Protein AF-I3XG15-F1 (afdb_monomer_lite)

Structure (mmCIF, N/CA/C/O backbone):
data_AF-I3XG15-F1
#
_entry.id   AF-I3XG15-F1
#
loop_
_atom_site.group_PDB
_atom_site.id
_atom_site.type_symbol
_atom_site.label_atom_id
_atom_site.label_alt_id
_atom_site.label_comp_id
_atom_site.label_asym_id
_atom_site.label_entity_id
_atom_site.label_seq_id
_atom_site.pdbx_PDB_ins_code
_atom_site.Cartn_x
_atom_site.Cartn_y
_atom_site.Cartn_z
_atom_site.occupancy
_atom_site.B_iso_or_equiv
_atom_site.auth_seq_id
_atom_site.auth_comp_id
_atom_site.auth_asym_id
_atom_site.auth_atom_id
_atom_site.pdbx_PDB_model_num
ATOM 1 N N . MET A 1 1 ? 19.472 -12.205 -5.874 1.00 53.53 1 MET A N 1
ATOM 2 C CA . MET A 1 1 ? 19.307 -10.971 -5.077 1.00 53.53 1 MET A CA 1
ATOM 3 C C . MET A 1 1 ? 18.399 -10.046 -5.866 1.00 53.53 1 MET A C 1
ATOM 5 O O . MET A 1 1 ? 18.752 -9.723 -6.992 1.00 53.53 1 MET A O 1
ATOM 9 N N . SER A 1 2 ? 17.224 -9.687 -5.348 1.00 67.00 2 SER A N 1
ATOM 10 C CA . SER A 1 2 ? 16.351 -8.713 -6.014 1.00 67.00 2 SER A CA 1
ATOM 11 C C . SER A 1 2 ? 16.920 -7.319 -5.770 1.00 67.00 2 SER A C 1
ATOM 13 O O . SER A 1 2 ? 16.911 -6.843 -4.638 1.00 67.00 2 SER A O 1
ATOM 15 N N . GLN A 1 3 ? 17.487 -6.698 -6.802 1.00 80.00 3 GLN A N 1
ATOM 16 C CA . G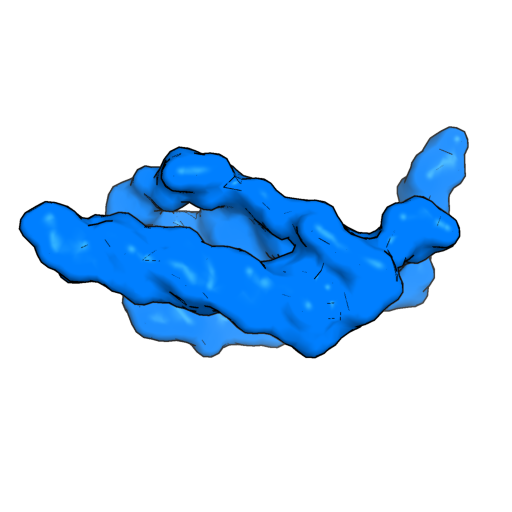LN A 1 3 ? 18.051 -5.355 -6.699 1.00 80.00 3 GLN A CA 1
ATOM 17 C C . GLN A 1 3 ? 16.914 -4.330 -6.617 1.00 80.00 3 GLN A C 1
ATOM 19 O O . GLN A 1 3 ? 16.022 -4.329 -7.467 1.00 80.00 3 GLN A O 1
ATOM 24 N N . LEU A 1 4 ? 16.937 -3.485 -5.584 1.00 85.19 4 LEU A N 1
ATOM 25 C CA . LEU A 1 4 ? 16.060 -2.321 -5.485 1.00 85.19 4 LEU A CA 1
ATOM 26 C C . LEU A 1 4 ? 16.516 -1.287 -6.521 1.00 85.19 4 LEU A C 1
ATOM 28 O O . LEU A 1 4 ? 17.669 -0.860 -6.505 1.00 85.19 4 LEU A O 1
ATOM 32 N N . ILE A 1 5 ? 15.615 -0.914 -7.423 1.00 90.12 5 ILE A N 1
ATOM 33 C CA . ILE A 1 5 ? 15.862 0.046 -8.504 1.00 90.12 5 ILE A CA 1
ATOM 34 C C . ILE A 1 5 ? 15.536 1.462 -8.029 1.00 90.12 5 ILE A C 1
ATOM 36 O O . ILE A 1 5 ? 16.309 2.389 -8.247 1.00 90.12 5 ILE A O 1
ATOM 40 N N . ALA A 1 6 ? 14.388 1.629 -7.375 1.00 87.81 6 ALA A N 1
ATOM 41 C CA . ALA A 1 6 ? 13.917 2.904 -6.849 1.00 87.81 6 ALA A CA 1
ATOM 42 C C . ALA A 1 6 ? 13.010 2.666 -5.641 1.00 87.81 6 ALA A C 1
ATOM 44 O O . ALA A 1 6 ? 12.373 1.617 -5.544 1.00 87.81 6 ALA A O 1
ATOM 45 N N . SER A 1 7 ? 12.923 3.646 -4.744 1.00 91.19 7 SER A N 1
ATOM 46 C CA . SER A 1 7 ? 11.937 3.644 -3.665 1.00 91.19 7 SER A CA 1
ATOM 47 C C . SER A 1 7 ? 11.283 5.014 -3.522 1.00 91.19 7 SER A C 1
ATOM 49 O O . SER A 1 7 ? 11.896 6.039 -3.821 1.00 91.19 7 SER A O 1
ATOM 51 N N . HIS A 1 8 ? 10.020 5.019 -3.114 1.00 91.75 8 HIS A N 1
ATOM 52 C CA . HIS A 1 8 ? 9.224 6.215 -2.896 1.00 91.75 8 HIS A CA 1
ATOM 53 C C . HIS A 1 8 ? 8.357 6.027 -1.655 1.00 91.75 8 HIS A C 1
ATOM 55 O O . HIS A 1 8 ? 7.622 5.046 -1.552 1.00 91.75 8 HIS A O 1
ATOM 61 N N . HIS A 1 9 ? 8.415 6.992 -0.745 1.00 93.69 9 HIS A N 1
ATOM 62 C CA . HIS A 1 9 ? 7.573 7.029 0.441 1.00 93.69 9 HIS A CA 1
ATOM 63 C C . HIS A 1 9 ? 6.445 8.047 0.252 1.00 93.69 9 HIS A C 1
ATOM 65 O O . HIS A 1 9 ? 6.670 9.143 -0.260 1.00 93.69 9 HIS A O 1
ATOM 71 N N . SER A 1 10 ? 5.232 7.698 0.674 1.00 94.00 10 SER A N 1
ATOM 72 C CA . SER A 1 10 ? 4.097 8.623 0.717 1.00 94.00 10 SER A CA 1
ATOM 73 C C . SER A 1 10 ? 3.152 8.293 1.856 1.00 94.00 10 SER A C 1
ATOM 75 O O . SER A 1 10 ? 2.839 7.125 2.057 1.00 94.00 10 SER A O 1
ATOM 77 N N . ASP A 1 11 ? 2.609 9.306 2.515 1.00 95.38 11 ASP A N 1
ATOM 78 C CA . ASP A 1 11 ? 1.581 9.118 3.533 1.00 95.38 11 ASP A CA 1
ATOM 79 C C . ASP A 1 11 ? 0.175 8.985 2.926 1.00 95.38 11 ASP A C 1
ATOM 81 O O . ASP A 1 11 ? -0.199 9.682 1.978 1.00 95.38 11 ASP A O 1
ATOM 85 N N . TYR A 1 12 ? -0.643 8.111 3.510 1.00 95.50 12 TYR A N 1
ATOM 86 C CA . TYR A 1 12 ? -2.046 7.924 3.161 1.00 95.50 12 TYR A CA 1
ATOM 87 C C . TYR A 1 12 ? -2.892 7.600 4.398 1.00 95.50 12 TYR A C 1
ATOM 89 O O . TYR A 1 12 ? -2.730 6.556 5.019 1.00 95.50 12 TYR A O 1
ATOM 97 N N . ARG A 1 13 ? -3.819 8.499 4.762 1.00 92.81 13 ARG A N 1
ATOM 98 C CA . ARG A 1 13 ? -4.769 8.328 5.888 1.00 92.81 13 ARG A CA 1
ATOM 99 C C . ARG A 1 13 ? -4.124 7.893 7.220 1.00 92.81 13 ARG A C 1
ATOM 101 O O . ARG A 1 13 ? -4.714 7.135 7.981 1.00 92.81 13 ARG A O 1
ATOM 108 N N . GLY A 1 14 ? -2.918 8.383 7.510 1.00 92.75 14 GLY A N 1
ATOM 109 C CA . GLY A 1 14 ? -2.175 8.021 8.725 1.00 92.75 14 GLY A CA 1
ATOM 110 C C . GLY A 1 14 ? -1.390 6.708 8.630 1.00 92.75 14 GLY A C 1
ATOM 111 O O . GLY A 1 14 ? -0.957 6.193 9.659 1.00 92.75 14 GLY A O 1
ATOM 112 N N . TYR A 1 15 ? -1.212 6.176 7.421 1.00 95.69 15 TYR A N 1
ATOM 113 C CA . TYR A 1 15 ? -0.312 5.071 7.098 1.00 95.69 15 TYR A CA 1
ATOM 114 C C . TYR A 1 15 ? 0.798 5.566 6.176 1.00 95.69 15 TYR A C 1
ATOM 116 O O . TYR A 1 15 ? 0.531 6.326 5.247 1.00 95.69 15 TYR A O 1
ATOM 124 N N . GLY A 1 16 ? 2.025 5.108 6.396 1.00 96.69 16 GLY A N 1
ATOM 125 C CA . GLY A 1 16 ? 3.108 5.265 5.434 1.00 96.69 16 GLY A CA 1
ATOM 126 C C . GLY A 1 16 ? 2.988 4.206 4.342 1.00 96.69 16 GLY A C 1
ATOM 127 O O . GLY A 1 16 ? 2.783 3.033 4.635 1.00 96.69 16 GLY A O 1
ATOM 128 N N . LEU A 1 17 ? 3.113 4.603 3.082 1.00 96.69 17 LEU A N 1
ATOM 129 C CA . LEU A 1 17 ? 3.179 3.705 1.933 1.00 96.69 17 LEU A CA 1
ATOM 130 C C . LEU A 1 17 ? 4.585 3.768 1.343 1.00 96.69 17 LEU A C 1
ATOM 132 O O . LEU A 1 17 ? 4.972 4.782 0.758 1.00 96.69 17 LEU A O 1
ATOM 136 N N . GLU A 1 18 ? 5.337 2.681 1.474 1.00 96.69 18 GLU A N 1
ATOM 137 C CA . GLU A 1 18 ? 6.685 2.555 0.919 1.00 96.69 18 GLU A CA 1
ATOM 138 C C . GLU A 1 18 ? 6.661 1.718 -0.354 1.00 96.69 18 GLU A C 1
ATOM 140 O O . GLU A 1 18 ? 6.635 0.487 -0.314 1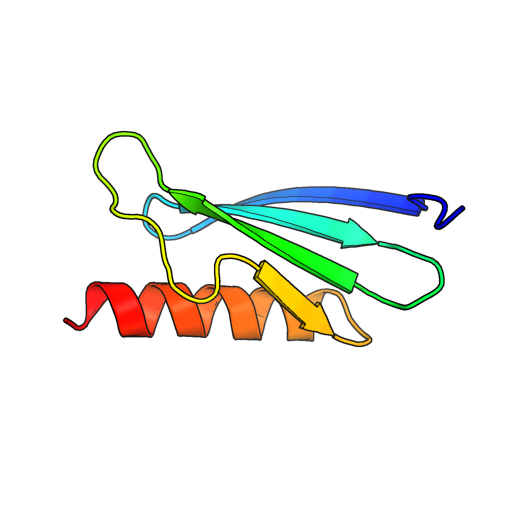.00 96.69 18 GLU A O 1
ATOM 145 N N . ALA A 1 19 ? 6.677 2.394 -1.501 1.00 96.44 19 ALA A N 1
ATOM 146 C CA . ALA A 1 19 ? 6.778 1.772 -2.810 1.00 96.44 19 ALA A CA 1
ATOM 147 C C . ALA A 1 19 ? 8.243 1.479 -3.144 1.00 96.44 19 ALA A C 1
ATOM 149 O O . ALA A 1 19 ? 9.072 2.381 -3.164 1.00 96.44 19 ALA A O 1
ATOM 150 N N . SER A 1 20 ? 8.553 0.228 -3.453 1.00 95.94 20 SER A N 1
ATOM 151 C CA . SER A 1 20 ? 9.870 -0.264 -3.842 1.00 95.94 20 SER A CA 1
ATOM 152 C C . SER A 1 20 ? 9.788 -0.943 -5.206 1.00 95.94 20 SER A C 1
ATOM 154 O O . SER A 1 20 ? 8.995 -1.864 -5.402 1.00 95.94 20 SER A O 1
ATOM 156 N N . HIS A 1 21 ? 10.609 -0.490 -6.151 1.00 94.75 21 HIS A N 1
ATOM 157 C CA . HIS A 1 21 ? 10.707 -1.051 -7.4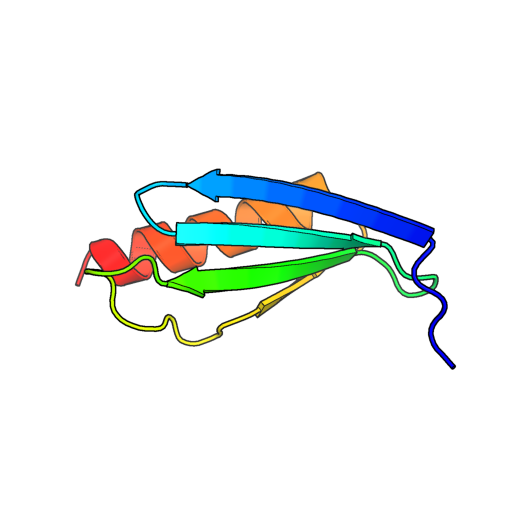94 1.00 94.75 21 HIS A CA 1
ATOM 158 C C . HIS A 1 21 ? 11.817 -2.097 -7.5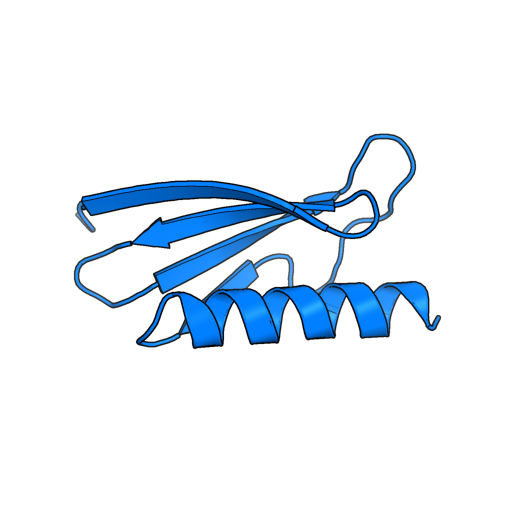51 1.00 94.75 21 HIS A C 1
ATOM 160 O O . HIS A 1 21 ? 12.977 -1.802 -7.262 1.00 94.75 21 HIS A O 1
ATOM 166 N N . TYR A 1 22 ? 11.470 -3.305 -7.969 1.00 91.81 22 TYR A N 1
ATOM 167 C CA . TYR A 1 22 ? 12.382 -4.417 -8.196 1.00 91.81 22 TYR A CA 1
ATOM 168 C C . TYR A 1 22 ? 12.302 -4.864 -9.655 1.00 91.81 22 TYR A C 1
ATOM 170 O O . TYR A 1 22 ? 11.338 -4.577 -10.357 1.00 91.81 22 TYR A O 1
ATOM 178 N N . ALA A 1 23 ? 13.272 -5.666 -10.099 1.00 89.06 23 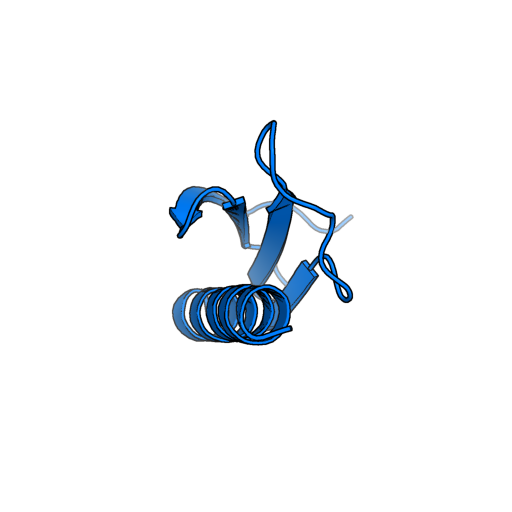ALA A N 1
ATOM 179 C CA . ALA A 1 23 ? 13.219 -6.300 -11.422 1.00 89.06 23 ALA A CA 1
ATOM 180 C C . ALA A 1 23 ? 11.955 -7.161 -11.644 1.00 89.06 23 ALA A C 1
ATOM 182 O O . ALA A 1 23 ? 11.565 -7.402 -12.779 1.00 89.06 23 ALA A O 1
ATOM 183 N N . SER A 1 24 ? 11.319 -7.622 -10.563 1.00 87.06 24 SER A N 1
ATOM 184 C CA . SER A 1 24 ? 10.076 -8.399 -10.579 1.00 87.06 24 SER A CA 1
ATOM 185 C C . SER A 1 24 ? 8.802 -7.546 -10.489 1.00 87.06 24 SER A C 1
ATOM 187 O O . SER A 1 24 ? 7.739 -8.109 -10.257 1.00 87.06 24 SER A O 1
ATOM 189 N N . GLY A 1 25 ? 8.901 -6.216 -10.576 1.00 93.38 25 GLY A N 1
ATOM 190 C CA . GLY A 1 25 ? 7.774 -5.291 -10.431 1.00 93.38 25 GLY A CA 1
ATOM 191 C C . GLY A 1 25 ? 7.834 -4.453 -9.153 1.00 93.38 25 GLY A C 1
ATOM 192 O O . GLY A 1 25 ? 8.892 -4.245 -8.556 1.00 93.38 25 GLY A O 1
ATOM 193 N N . TRP A 1 26 ? 6.683 -3.948 -8.726 1.00 95.81 26 TRP A N 1
ATOM 194 C CA . TRP A 1 26 ? 6.537 -3.036 -7.598 1.00 95.81 26 TRP A CA 1
ATOM 195 C C . TRP A 1 26 ? 6.001 -3.743 -6.362 1.00 95.81 26 TRP A C 1
ATOM 197 O O . TRP A 1 26 ? 5.053 -4.524 -6.422 1.00 95.81 26 TRP A O 1
ATOM 207 N N . ARG A 1 27 ? 6.589 -3.412 -5.215 1.00 96.19 27 ARG A N 1
ATOM 208 C CA . ARG A 1 27 ? 6.086 -3.772 -3.893 1.00 96.19 27 ARG A CA 1
ATOM 209 C C . ARG A 1 27 ? 5.728 -2.508 -3.140 1.00 96.19 27 ARG A C 1
ATOM 211 O O . ARG A 1 27 ? 6.533 -1.588 -3.122 1.00 96.19 27 ARG A O 1
ATOM 218 N N . VAL A 1 28 ? 4.573 -2.469 -2.491 1.00 97.56 28 VAL A N 1
ATOM 219 C CA . VAL A 1 28 ? 4.229 -1.381 -1.567 1.00 97.56 28 VAL A CA 1
ATOM 220 C C . VAL A 1 28 ? 4.027 -1.964 -0.181 1.00 97.56 28 VAL A C 1
ATOM 222 O O . VAL A 1 28 ? 3.166 -2.823 -0.019 1.00 97.56 28 VAL A O 1
ATOM 225 N N . HIS A 1 29 ? 4.814 -1.506 0.790 1.00 96.94 29 HIS A N 1
ATOM 226 C CA . HIS A 1 29 ? 4.602 -1.791 2.208 1.00 96.94 29 HIS A CA 1
ATOM 227 C C . HIS A 1 29 ? 3.668 -0.748 2.824 1.00 96.94 29 HIS A C 1
ATOM 229 O O . HIS A 1 29 ? 3.781 0.442 2.527 1.00 96.94 29 HIS A O 1
ATOM 235 N N . ILE A 1 30 ? 2.754 -1.206 3.674 1.00 97.06 30 ILE A N 1
ATOM 236 C CA . ILE A 1 30 ? 1.786 -0.401 4.413 1.00 97.06 30 ILE A CA 1
ATOM 237 C C . ILE A 1 30 ? 2.253 -0.351 5.866 1.00 97.06 30 ILE A C 1
ATOM 239 O O . ILE A 1 30 ? 2.174 -1.330 6.603 1.00 97.06 30 ILE A O 1
ATOM 243 N N . ILE A 1 31 ? 2.762 0.803 6.277 1.00 96.00 31 ILE A N 1
ATOM 244 C CA . ILE A 1 31 ? 3.340 1.021 7.598 1.00 96.00 31 ILE A CA 1
ATOM 245 C C . ILE A 1 31 ? 2.305 1.757 8.450 1.00 96.00 31 ILE A C 1
ATOM 247 O O . ILE A 1 31 ? 1.936 2.887 8.115 1.00 96.00 31 ILE A O 1
ATOM 251 N N . PRO A 1 32 ? 1.812 1.163 9.547 1.00 94.38 32 PRO A N 1
ATOM 252 C CA . PRO A 1 32 ? 0.885 1.854 10.428 1.00 94.38 32 PRO A CA 1
ATOM 253 C C . PRO A 1 32 ? 1.568 3.055 11.086 1.00 94.38 32 PRO A C 1
ATOM 255 O O . PRO A 1 32 ? 2.675 2.954 11.618 1.00 94.38 32 PRO A O 1
ATOM 258 N N . GLY A 1 33 ? 0.893 4.204 11.067 1.00 90.81 33 GLY A N 1
ATOM 259 C CA . GLY A 1 33 ? 1.306 5.359 11.852 1.00 90.81 33 GLY A CA 1
ATOM 260 C C . GLY A 1 33 ? 1.127 5.135 13.362 1.00 90.81 33 GLY A C 1
ATOM 261 O O . GLY A 1 33 ? 0.518 4.153 13.785 1.00 90.81 33 GLY A O 1
ATOM 262 N N . PRO A 1 34 ? 1.575 6.079 14.211 1.00 89.25 34 PRO A N 1
ATOM 263 C CA . PRO A 1 34 ? 1.643 5.905 15.670 1.00 89.25 34 PRO A CA 1
ATOM 264 C C . PRO A 1 34 ? 0.325 5.564 16.387 1.00 89.25 34 PRO A C 1
ATOM 266 O O . PRO A 1 34 ? 0.345 5.169 17.548 1.00 89.25 34 PRO A O 1
ATOM 269 N N . ARG A 1 35 ? -0.826 5.780 15.738 1.00 88.31 35 ARG A N 1
ATOM 270 C CA . ARG A 1 35 ? -2.171 5.515 16.282 1.00 88.31 35 ARG A CA 1
ATOM 271 C C . ARG A 1 35 ? -2.991 4.560 15.410 1.00 88.31 35 ARG A C 1
ATOM 273 O O . ARG A 1 35 ? -4.188 4.417 15.637 1.00 88.31 35 ARG A O 1
ATOM 280 N N . SER A 1 36 ? -2.361 3.955 14.411 1.00 88.62 36 SER A N 1
ATOM 281 C CA . SER A 1 36 ? -3.000 3.068 13.446 1.00 88.62 36 SER A CA 1
ATOM 282 C C . SER A 1 36 ? -2.678 1.618 13.789 1.00 88.62 36 SER A C 1
ATOM 284 O O . SER A 1 36 ? -1.592 1.319 14.287 1.00 88.62 36 SER A O 1
ATOM 286 N N . LEU A 1 37 ? -3.618 0.712 13.528 1.00 90.44 37 LEU A N 1
ATOM 287 C CA . LEU A 1 37 ? -3.365 -0.720 13.659 1.00 90.44 37 LEU A CA 1
ATOM 288 C C . LEU A 1 37 ? -2.700 -1.252 12.380 1.00 90.44 37 LEU A C 1
ATOM 290 O O . LEU A 1 37 ? -2.888 -0.673 11.313 1.00 90.44 37 LEU A O 1
ATOM 294 N N . PRO A 1 38 ? -1.909 -2.333 12.458 1.00 91.38 38 PRO A N 1
ATOM 295 C CA . PRO A 1 38 ? -1.380 -2.994 11.269 1.00 91.38 38 PRO A CA 1
ATOM 296 C C . PRO A 1 38 ? -2.506 -3.479 10.346 1.00 91.38 38 PRO A C 1
ATOM 298 O O . PRO A 1 38 ? -3.517 -4.004 10.821 1.00 91.38 38 PRO A O 1
ATOM 301 N N . THR A 1 39 ? -2.318 -3.345 9.032 1.00 91.44 39 THR A N 1
ATOM 302 C CA . THR A 1 39 ? -3.218 -3.945 8.040 1.00 91.44 39 THR A CA 1
ATOM 303 C C . THR A 1 39 ? -2.823 -5.394 7.762 1.00 91.44 39 THR A C 1
ATOM 305 O O . THR A 1 39 ? -1.653 -5.753 7.872 1.00 91.44 39 THR A O 1
ATOM 308 N N . ASP A 1 40 ? -3.793 -6.216 7.356 1.00 91.00 40 ASP A N 1
ATOM 309 C CA . ASP A 1 40 ? -3.547 -7.544 6.787 1.00 91.00 40 ASP A CA 1
ATOM 310 C C . ASP A 1 40 ? -4.212 -7.624 5.396 1.00 91.00 40 ASP A C 1
ATOM 312 O O . ASP A 1 40 ? -5.442 -7.507 5.307 1.00 91.00 40 ASP A O 1
ATOM 316 N N . PRO A 1 41 ? -3.437 -7.755 4.303 1.00 90.56 41 PRO A N 1
ATOM 317 C CA . PRO A 1 41 ? -1.973 -7.832 4.271 1.00 90.56 41 PRO A CA 1
ATOM 318 C C . PRO A 1 41 ? -1.284 -6.483 4.564 1.00 90.56 41 PRO A C 1
ATOM 320 O O . PRO A 1 41 ? -1.867 -5.409 4.403 1.00 90.56 41 PRO A O 1
ATOM 323 N N . ASP A 1 42 ? -0.016 -6.538 4.978 1.00 91.94 42 ASP A N 1
ATOM 324 C CA . ASP A 1 42 ? 0.849 -5.378 5.263 1.00 91.94 42 ASP A CA 1
ATOM 325 C C . ASP A 1 42 ? 1.664 -4.918 4.040 1.00 91.94 42 ASP A C 1
ATOM 327 O O . ASP A 1 42 ? 2.389 -3.924 4.086 1.00 91.94 42 ASP A O 1
ATOM 331 N N . HIS A 1 43 ? 1.566 -5.640 2.925 1.00 94.44 43 HIS A N 1
ATOM 332 C CA . HIS A 1 43 ? 2.191 -5.273 1.665 1.00 94.44 43 HIS A CA 1
ATOM 333 C C . HIS A 1 43 ? 1.426 -5.823 0.464 1.00 94.44 43 HIS A C 1
ATOM 335 O O . HIS A 1 43 ? 0.644 -6.769 0.561 1.00 94.44 43 HIS A O 1
ATOM 341 N N . VAL A 1 44 ? 1.693 -5.241 -0.702 1.00 96.06 44 VAL A N 1
ATOM 342 C CA . VAL A 1 44 ? 1.129 -5.675 -1.984 1.00 96.06 44 VAL A CA 1
ATOM 343 C C . VAL A 1 44 ? 2.181 -5.707 -3.078 1.00 96.06 44 VAL A C 1
ATOM 345 O O . VAL A 1 44 ? 3.179 -4.989 -3.016 1.00 96.06 44 VAL A O 1
ATOM 348 N N . LEU A 1 45 ? 1.926 -6.530 -4.094 1.00 95.50 45 LEU A N 1
ATOM 349 C CA . LEU A 1 45 ? 2.733 -6.642 -5.305 1.00 95.50 45 LEU A CA 1
ATOM 350 C C . LEU A 1 45 ? 1.896 -6.274 -6.536 1.00 95.50 45 LEU A C 1
ATOM 352 O O . LEU A 1 45 ? 0.703 -6.594 -6.608 1.00 95.50 45 LEU A O 1
ATOM 356 N N . ALA A 1 46 ? 2.525 -5.614 -7.504 1.00 95.94 46 ALA A N 1
ATOM 357 C CA . ALA A 1 46 ? 1.946 -5.355 -8.819 1.00 95.94 46 ALA A CA 1
ATOM 358 C C . ALA A 1 46 ? 3.033 -5.100 -9.871 1.00 95.94 46 ALA A C 1
ATOM 360 O O . ALA A 1 46 ? 4.179 -4.815 -9.528 1.00 95.94 46 ALA A O 1
ATOM 361 N N . ASP A 1 47 ? 2.660 -5.134 -11.148 1.00 94.31 47 ASP A N 1
ATOM 362 C CA . ASP A 1 47 ? 3.598 -4.880 -12.248 1.00 94.31 47 ASP A CA 1
ATOM 363 C C . ASP A 1 47 ? 3.943 -3.388 -12.378 1.00 94.31 47 ASP A C 1
ATOM 365 O O . ASP A 1 47 ? 5.030 -3.029 -12.831 1.00 94.31 47 ASP A O 1
ATOM 369 N N . THR A 1 48 ? 3.045 -2.503 -11.930 1.00 94.62 48 THR A N 1
ATOM 370 C CA . THR A 1 48 ? 3.220 -1.045 -11.995 1.00 94.62 48 THR A CA 1
ATOM 371 C C . THR A 1 48 ? 3.129 -0.384 -10.620 1.00 94.62 48 THR A C 1
ATOM 373 O O . THR A 1 48 ? 2.458 -0.875 -9.709 1.00 94.62 48 THR A O 1
ATOM 376 N N . GLN A 1 49 ? 3.787 0.772 -10.476 1.00 94.62 49 GLN A N 1
ATOM 377 C CA . GLN A 1 49 ? 3.747 1.566 -9.244 1.00 94.62 49 GLN A CA 1
ATOM 378 C C . GLN A 1 49 ? 2.320 1.987 -8.891 1.00 94.62 49 GLN A C 1
ATOM 380 O O . GLN A 1 49 ? 1.907 1.894 -7.736 1.00 94.62 49 GLN A O 1
ATOM 385 N N . GLU A 1 50 ? 1.578 2.464 -9.888 1.00 95.38 50 GLU A N 1
ATOM 386 C CA . GLU A 1 50 ? 0.219 2.969 -9.720 1.00 95.38 50 GLU A CA 1
ATOM 387 C C . GLU A 1 50 ? -0.732 1.870 -9.246 1.00 95.38 50 GLU A C 1
ATOM 389 O O . GLU A 1 50 ? -1.501 2.080 -8.306 1.00 95.38 50 GLU A O 1
ATOM 394 N N . GLU A 1 51 ? -0.636 0.675 -9.828 1.00 96.44 51 GLU A N 1
ATOM 395 C CA . GLU A 1 51 ? -1.443 -0.466 -9.409 1.00 96.44 51 GLU A CA 1
ATOM 396 C C . GLU A 1 51 ? -1.094 -0.901 -7.979 1.00 96.44 51 GLU A C 1
ATOM 398 O O . GLU A 1 51 ? -1.998 -1.110 -7.166 1.00 96.44 51 GLU A O 1
ATOM 403 N N . ALA A 1 52 ? 0.197 -0.982 -7.634 1.00 96.06 52 ALA A N 1
ATOM 404 C CA . ALA A 1 52 ? 0.623 -1.345 -6.282 1.00 96.06 52 ALA A CA 1
ATOM 405 C C . ALA A 1 52 ? 0.125 -0.323 -5.244 1.00 96.06 52 ALA A C 1
ATOM 407 O O . ALA A 1 52 ? -0.428 -0.702 -4.212 1.00 96.06 52 ALA A O 1
ATOM 408 N N . LEU A 1 53 ? 0.247 0.977 -5.529 1.00 96.12 53 LEU A N 1
ATOM 409 C CA . LEU A 1 53 ? -0.259 2.037 -4.652 1.00 96.12 53 LEU A CA 1
ATOM 410 C C . LEU A 1 53 ? -1.785 2.002 -4.534 1.00 96.12 53 LEU A C 1
ATOM 412 O O . LEU A 1 53 ? -2.317 2.186 -3.442 1.00 96.12 53 LEU A O 1
ATOM 416 N N . THR A 1 54 ? -2.495 1.744 -5.632 1.00 97.31 54 THR A N 1
ATOM 417 C CA . THR A 1 54 ? -3.961 1.640 -5.637 1.00 97.31 54 THR A CA 1
ATOM 418 C C . THR A 1 54 ? -4.432 0.477 -4.767 1.00 97.31 54 THR A C 1
ATOM 420 O O . THR A 1 54 ? -5.313 0.660 -3.927 1.00 97.31 54 THR A O 1
ATOM 423 N N . LYS A 1 55 ? -3.799 -0.698 -4.889 1.00 96.81 55 LYS A N 1
ATOM 424 C CA . LYS A 1 55 ? -4.090 -1.861 -4.035 1.00 96.81 55 LYS A CA 1
ATOM 425 C C . LYS A 1 55 ? -3.792 -1.577 -2.561 1.00 96.81 55 LYS A C 1
ATOM 427 O O . LYS A 1 55 ? -4.619 -1.888 -1.708 1.00 96.81 55 LYS A O 1
ATOM 432 N N . ALA A 1 56 ? -2.653 -0.950 -2.261 1.00 96.62 56 ALA A N 1
ATOM 433 C CA . ALA A 1 56 ? -2.279 -0.599 -0.892 1.00 96.62 56 ALA A CA 1
ATOM 434 C C . ALA A 1 56 ? -3.287 0.368 -0.248 1.00 96.62 56 ALA A C 1
ATOM 436 O O . ALA A 1 56 ? -3.730 0.154 0.879 1.00 96.62 56 ALA A O 1
ATOM 437 N N . ARG A 1 57 ? -3.716 1.398 -0.989 1.00 96.50 57 ARG A N 1
ATOM 438 C CA . ARG A 1 57 ? -4.753 2.340 -0.539 1.00 96.50 57 ARG A CA 1
ATOM 439 C C . ARG A 1 57 ? -6.087 1.644 -0.294 1.00 96.50 57 ARG A C 1
ATOM 441 O O . ARG A 1 57 ? -6.702 1.896 0.733 1.00 96.50 57 ARG A O 1
ATOM 448 N N . ALA A 1 58 ? -6.491 0.727 -1.174 1.00 96.31 58 ALA A N 1
ATOM 449 C CA . ALA A 1 58 ? -7.725 -0.038 -1.004 1.00 96.31 58 ALA A CA 1
ATOM 450 C C . ALA A 1 58 ? -7.712 -0.910 0.266 1.00 96.31 58 ALA A C 1
ATOM 452 O O . ALA A 1 58 ? -8.740 -1.041 0.929 1.00 96.31 58 ALA A O 1
ATOM 453 N N . ILE A 1 59 ? -6.557 -1.476 0.635 1.00 95.75 59 ILE A N 1
ATOM 454 C CA . ILE A 1 59 ? -6.394 -2.214 1.898 1.00 95.75 59 ILE A CA 1
ATOM 455 C C . ILE A 1 59 ? -6.549 -1.280 3.096 1.00 95.75 59 ILE A C 1
ATOM 457 O O . ILE A 1 59 ? -7.304 -1.599 4.011 1.00 95.75 59 ILE A O 1
ATOM 461 N N . VAL A 1 60 ? -5.883 -0.121 3.077 1.00 94.94 60 VAL A N 1
ATOM 462 C CA . VAL A 1 60 ? -6.018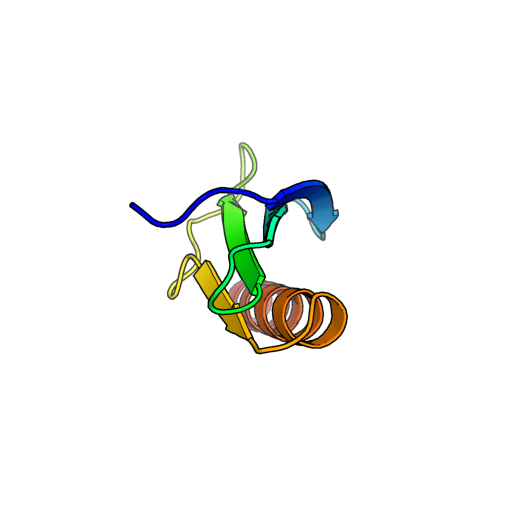 0.890 4.137 1.00 94.94 60 VAL A CA 1
ATOM 463 C C . VAL A 1 60 ? -7.471 1.348 4.267 1.00 94.94 60 VAL A C 1
ATOM 465 O O . VAL A 1 60 ? -8.003 1.383 5.374 1.00 94.94 60 VAL A O 1
ATOM 468 N N . ASP A 1 61 ? -8.139 1.647 3.152 1.00 95.25 61 ASP A N 1
ATOM 469 C CA . ASP A 1 61 ? -9.541 2.064 3.143 1.00 95.25 61 ASP A CA 1
ATOM 470 C C . ASP A 1 61 ? -10.449 0.979 3.733 1.00 95.25 61 ASP A C 1
ATOM 472 O O . ASP A 1 61 ? -11.260 1.275 4.609 1.00 95.25 61 ASP A O 1
ATOM 476 N N . ARG A 1 62 ? -10.282 -0.283 3.318 1.00 93.88 62 ARG A N 1
ATOM 477 C CA . ARG A 1 62 ? -11.043 -1.417 3.863 1.00 93.88 62 ARG A CA 1
ATOM 478 C C . ARG A 1 62 ? -10.780 -1.615 5.356 1.00 93.88 62 ARG A C 1
ATOM 480 O O . ARG A 1 62 ? -11.711 -1.902 6.098 1.00 93.88 62 ARG A O 1
ATOM 487 N N . HIS A 1 63 ? -9.534 -1.469 5.797 1.00 91.81 63 HIS A N 1
ATOM 488 C CA . HIS A 1 63 ? -9.162 -1.626 7.200 1.00 91.81 63 HIS A CA 1
ATOM 489 C C . HIS A 1 63 ? -9.774 -0.529 8.082 1.00 91.81 63 HIS A C 1
ATOM 491 O O . HIS A 1 63 ? -10.250 -0.806 9.177 1.00 91.81 63 HIS A O 1
ATOM 497 N N . LEU A 1 64 ? -9.812 0.710 7.588 1.00 89.94 64 LEU A N 1
ATOM 498 C CA . LEU A 1 64 ? -10.443 1.834 8.284 1.00 89.94 64 LEU A CA 1
ATOM 499 C C . LEU A 1 64 ? -11.975 1.776 8.272 1.00 89.94 64 LEU A C 1
ATOM 501 O O . LEU A 1 64 ? -12.607 2.434 9.095 1.00 89.94 64 LEU A O 1
ATOM 505 N N . GLN A 1 65 ? -12.568 1.030 7.339 1.00 88.69 65 GLN A N 1
ATOM 506 C CA . GLN A 1 65 ? -14.016 0.837 7.252 1.00 88.69 65 GLN A CA 1
ATOM 507 C C . GLN A 1 65 ? -14.576 -0.164 8.266 1.00 88.69 65 GLN A C 1
ATOM 509 O O . GLN A 1 65 ? -15.792 -0.146 8.422 1.00 88.69 65 GLN A O 1
ATOM 514 N N . GLY A 1 66 ? -13.711 -0.956 8.925 1.00 62.22 66 GLY A N 1
ATOM 515 C CA . GLY A 1 66 ? -13.994 -1.759 10.127 1.00 62.22 66 GLY A CA 1
ATOM 516 C C . GLY A 1 66 ? -15.396 -2.342 10.230 1.00 62.22 66 GLY A C 1
ATOM 517 O O . GLY A 1 66 ? -16.246 -1.665 10.848 1.00 62.22 66 GLY A O 1
#

Radius of gyration: 11.61 Å; chains: 1; bounding box: 33×20×28 Å

pLDDT: mean 91.94, std 7.65, range [53.53, 97.56]

Foldseek 3Di:
DFDFPDWDWDDDPQWIWIWTQTPQAIKIATHHHPPGDQFVVRMDGDRYSVVRVVVSNVRVVVRVVD

Organism: Sinorhizobium fredii (strain USDA 257) (NCBI:txid1185652)

Sequence (66 aa):
MSQLIASHHSDYRGYGLEASHYASGWRVHIIPGPRSLPTDPDHVLADTQEEALTKARAIVDRHLQG

Secondary structure (DSSP, 8-state):
---EEEEEEEEETTEEEEEEEETTEEEEEEEE-TTPPPPSSSEEEESSHHHHHHHHHHHHHHHHT-